Protein AF-A0A842GCP0-F1 (afdb_monomer)

Mean predicted aligned error: 13.72 Å

Sequence (141 aa):
IKTQTGVMFQDISLKSDTTYNYLVYAVDTSGNRSDASNLLAAKTKPAEVIPTGTWSSTRIYVAGDMVTYDNKQYRAKWWTLGNKPSESDAWEQIGGGIADWNSTKAYNGGDKVTYNGKTYQAKWWIRGERPDNSIVWVLVK

Solvent-accessible surface area (backbone atoms only — not comparable to full-atom values): 8777 Å² total; per-residue (Å²): 140,88,87,79,90,72,95,78,84,86,86,85,88,74,62,58,62,34,78,44,80,44,71,53,64,56,65,53,98,86,67,52,68,55,71,72,49,73,82,44,78,50,68,41,62,63,70,82,82,69,58,92,50,50,68,56,61,88,46,78,40,42,57,69,42,64,28,34,54,96,95,33,34,28,27,25,70,36,79,42,62,50,70,50,64,93,80,34,88,51,30,42,77,42,60,75,65,62,43,67,68,53,53,90,47,75,40,47,52,72,41,56,25,24,55,94,94,38,44,26,28,27,71,40,76,45,60,57,75,55,66,92,80,40,91,57,32,40,78,55,130

Foldseek 3Di:
DDDDDDPDDDDDPDDAQDKDKDWDWDADPVGDTDDIDDIDIDHHHHDPPAPQAADDQADWDAAQDWHADPNWIWGQNGIDHRDDQVHDPRIDTDDPDLAADDQADWDAAQRWHDDPNWIWGANGIDHRDDQVPDPRIDTDD

InterPro domains:
  IPR003610 Carbohydrate binding module family 5/12 [PF02839] (54-91)
  IPR003610 Carbohydrate binding module family 5/12 [PF0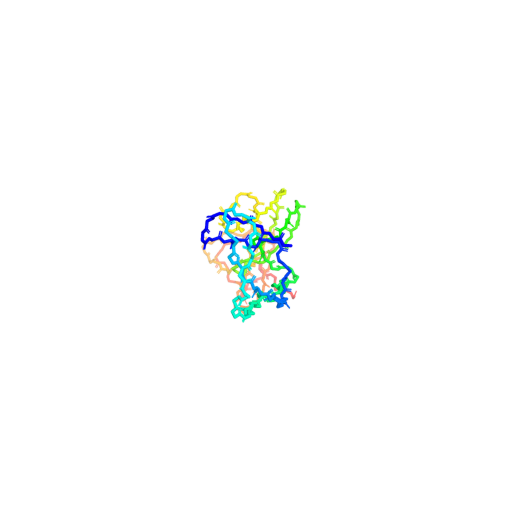2839] (101-135)
  IPR003610 Carbohydrate binding module family 5/12 [SM00495] (52-94)
  IPR003610 Carbohydrate binding module family 5/12 [SM00495] (98-140)
  IPR013783 Immunoglobulin-like fold [G3DSA:2.60.40.10] (1-51)
  IPR036573 Carbohydrate-binding module superfamily 5/12 [SSF51055] (50-95)
  IPR036573 Carbohydrate-binding module superfamily 5/12 [SSF51055] (98-140)

Structure (mmCIF, N/CA/C/O backbone):
data_AF-A0A842GCP0-F1
#
_entry.id   AF-A0A842GCP0-F1
#
loop_
_atom_site.group_PDB
_atom_site.id
_atom_site.type_symbol
_atom_site.label_atom_id
_atom_site.label_alt_id
_atom_site.label_comp_id
_atom_site.label_asym_id
_atom_site.label_entity_id
_atom_site.label_seq_id
_atom_site.pdbx_PDB_ins_code
_atom_site.Cartn_x
_atom_site.Cartn_y
_atom_site.Cartn_z
_atom_site.occupancy
_atom_site.B_iso_or_equiv
_atom_site.auth_seq_id
_atom_site.auth_comp_id
_atom_site.auth_asym_id
_atom_site.auth_atom_id
_atom_site.pdbx_PDB_model_num
ATOM 1 N N . ILE A 1 1 ? 17.361 -9.744 -32.152 1.00 72.69 1 ILE A N 1
ATOM 2 C CA . ILE A 1 1 ? 17.973 -8.450 -32.544 1.00 72.69 1 ILE A CA 1
ATOM 3 C C . ILE A 1 1 ? 16.831 -7.465 -32.746 1.00 72.69 1 ILE A C 1
ATOM 5 O O . ILE A 1 1 ? 15.873 -7.820 -33.424 1.00 72.69 1 ILE A O 1
ATOM 9 N N . LYS A 1 2 ? 16.870 -6.306 -32.086 1.00 82.75 2 LYS A N 1
ATOM 10 C CA . LYS A 1 2 ? 15.908 -5.213 -32.288 1.00 82.75 2 LYS A CA 1
ATOM 11 C C . LYS A 1 2 ? 16.631 -4.104 -33.052 1.00 82.75 2 LYS A C 1
ATOM 13 O O . LYS A 1 2 ? 17.775 -3.808 -32.724 1.00 82.75 2 LYS A O 1
ATOM 18 N N . THR A 1 3 ? 15.975 -3.526 -34.052 1.00 84.81 3 THR A N 1
ATOM 19 C CA . THR A 1 3 ? 16.526 -2.446 -34.883 1.00 84.81 3 THR A CA 1
ATOM 20 C C . THR A 1 3 ? 15.720 -1.181 -34.631 1.00 84.81 3 THR A C 1
ATOM 22 O O . THR A 1 3 ? 14.494 -1.241 -34.559 1.00 84.81 3 THR A O 1
ATOM 25 N N . GLN A 1 4 ? 16.397 -0.046 -34.482 1.00 85.94 4 GLN A N 1
ATOM 26 C CA . GLN A 1 4 ? 15.769 1.267 -34.337 1.00 85.94 4 GLN A CA 1
ATOM 27 C C . GLN A 1 4 ? 16.608 2.324 -35.058 1.00 85.94 4 GLN A C 1
ATOM 29 O O . GLN A 1 4 ? 17.799 2.106 -35.281 1.00 85.94 4 GLN A O 1
ATOM 34 N N . THR A 1 5 ? 15.994 3.452 -35.411 1.00 85.69 5 THR A N 1
ATOM 35 C CA . THR A 1 5 ? 16.636 4.573 -36.121 1.00 85.69 5 THR A CA 1
ATOM 36 C C . THR A 1 5 ? 17.019 5.744 -35.209 1.00 85.69 5 THR A C 1
ATOM 38 O O . THR A 1 5 ? 17.686 6.667 -35.662 1.00 85.69 5 THR A O 1
ATOM 41 N N . GLY A 1 6 ? 16.603 5.729 -33.937 1.00 84.00 6 GLY A N 1
ATOM 42 C CA . GLY A 1 6 ? 16.948 6.747 -32.941 1.00 84.00 6 GLY A CA 1
ATOM 43 C C . GLY A 1 6 ? 18.312 6.517 -32.279 1.00 84.00 6 GLY A C 1
ATOM 44 O O . GLY A 1 6 ? 19.163 5.797 -32.786 1.00 84.00 6 GLY A O 1
ATOM 45 N N . VAL A 1 7 ? 18.527 7.111 -31.109 1.00 86.88 7 VAL A N 1
ATOM 46 C CA . VAL A 1 7 ? 19.703 6.834 -30.254 1.00 86.88 7 VAL A CA 1
ATOM 47 C C . VAL A 1 7 ? 19.295 6.273 -28.889 1.00 86.88 7 VAL A C 1
ATOM 49 O O . VAL A 1 7 ? 20.089 6.244 -27.955 1.00 86.88 7 VAL A O 1
ATOM 52 N N . MET A 1 8 ? 18.037 5.841 -28.758 1.00 86.00 8 MET A N 1
ATOM 53 C CA . MET A 1 8 ? 17.462 5.355 -27.508 1.00 86.00 8 MET A CA 1
ATOM 54 C C . MET A 1 8 ? 16.656 4.085 -27.756 1.00 86.00 8 MET A C 1
ATOM 56 O O . MET A 1 8 ? 15.774 4.045 -28.610 1.00 86.00 8 MET A O 1
ATOM 60 N N . PHE A 1 9 ? 16.921 3.061 -26.952 1.00 88.12 9 PHE A N 1
ATOM 61 C CA . PHE A 1 9 ? 16.153 1.824 -26.924 1.00 88.12 9 PHE A CA 1
ATOM 62 C C . PHE A 1 9 ? 15.708 1.547 -25.489 1.00 88.12 9 PHE A C 1
ATOM 64 O O . PHE A 1 9 ? 16.513 1.638 -24.564 1.00 88.12 9 PHE A O 1
ATOM 71 N N . GLN A 1 10 ? 14.430 1.217 -25.309 1.00 90.19 10 GLN A N 1
ATOM 72 C CA . GLN A 1 10 ? 13.889 0.787 -24.023 1.00 90.19 10 GLN A CA 1
ATOM 73 C C . GLN A 1 10 ? 13.599 -0.711 -24.070 1.00 90.19 10 GLN A C 1
ATOM 75 O O . GLN A 1 10 ? 12.835 -1.171 -24.920 1.00 90.19 10 GLN A O 1
ATOM 80 N N . ASP A 1 11 ? 14.181 -1.453 -23.132 1.00 91.31 11 ASP A N 1
ATOM 81 C CA . ASP A 1 11 ? 13.839 -2.850 -22.883 1.00 91.31 11 ASP A CA 1
ATOM 82 C C . ASP A 1 11 ? 12.961 -2.937 -21.627 1.00 91.31 11 ASP A C 1
ATOM 84 O O . ASP A 1 11 ? 13.403 -2.610 -20.526 1.00 91.31 11 ASP A O 1
ATOM 88 N N . ILE A 1 12 ? 11.689 -3.297 -21.808 1.00 85.19 12 ILE A N 1
ATOM 89 C CA . ILE A 1 12 ? 10.632 -3.126 -20.793 1.00 85.19 12 ILE A CA 1
ATOM 90 C C . ILE A 1 12 ? 10.043 -4.445 -20.277 1.00 85.19 12 ILE A C 1
ATOM 92 O O . ILE A 1 12 ? 9.203 -4.430 -19.382 1.00 85.19 12 ILE A O 1
ATOM 96 N N . SER A 1 13 ? 10.455 -5.595 -20.815 1.00 86.12 13 SER A N 1
ATOM 97 C CA . SER A 1 13 ? 9.905 -6.916 -20.450 1.00 86.12 13 SER A CA 1
ATOM 98 C C . SER A 1 13 ? 10.952 -7.803 -19.772 1.00 86.12 13 SER A C 1
ATOM 100 O O . SER A 1 13 ? 11.078 -8.993 -20.063 1.00 86.12 13 SER A O 1
ATOM 102 N N . LEU A 1 14 ? 11.726 -7.197 -18.872 1.00 91.81 14 LEU A N 1
ATOM 103 C CA . LEU A 1 14 ? 12.827 -7.838 -18.163 1.00 91.81 14 LEU A CA 1
ATOM 104 C C . LEU A 1 14 ? 12.332 -8.580 -16.914 1.00 91.81 14 LEU A C 1
ATOM 106 O O . LEU A 1 14 ? 11.428 -8.130 -16.211 1.00 91.81 14 LEU A O 1
ATOM 110 N N . LYS A 1 15 ? 12.961 -9.714 -16.610 1.00 91.25 15 LYS A N 1
ATOM 111 C CA . LYS A 1 15 ? 12.773 -10.453 -15.359 1.00 91.25 15 LYS A CA 1
ATOM 112 C C . LYS A 1 15 ? 13.589 -9.793 -14.254 1.00 91.25 15 LYS A C 1
ATOM 114 O O . LYS A 1 15 ? 14.652 -9.228 -14.514 1.00 91.25 15 LYS A O 1
ATOM 119 N N . SER A 1 16 ? 13.098 -9.868 -13.023 1.00 89.88 16 SER A N 1
ATOM 120 C CA . SER A 1 16 ? 13.827 -9.420 -11.838 1.00 89.88 16 SER A CA 1
ATOM 121 C C . SER A 1 16 ? 15.034 -10.316 -11.540 1.00 89.88 16 SER A C 1
ATOM 123 O O . SER A 1 16 ? 15.137 -11.434 -12.046 1.00 89.88 16 SER A O 1
ATOM 125 N N . ASP A 1 17 ? 15.971 -9.791 -10.754 1.00 91.81 17 ASP A N 1
ATOM 126 C CA . ASP A 1 17 ? 17.247 -10.422 -10.378 1.00 91.81 17 ASP A CA 1
ATOM 127 C C . ASP A 1 17 ? 18.047 -11.034 -11.544 1.00 91.81 17 ASP A C 1
ATOM 129 O O . ASP A 1 17 ? 18.797 -11.996 -11.381 1.00 91.81 17 ASP A O 1
ATOM 133 N N . THR A 1 18 ? 17.886 -10.494 -12.750 1.00 95.25 18 THR A N 1
ATOM 134 C CA . THR A 1 18 ? 18.446 -11.071 -13.973 1.00 95.25 18 THR A CA 1
ATOM 135 C C . THR A 1 18 ? 19.437 -10.094 -14.593 1.00 95.25 18 THR A C 1
ATOM 137 O O . THR A 1 18 ? 19.148 -8.908 -14.765 1.00 95.25 18 THR A O 1
ATOM 140 N N . THR A 1 19 ? 20.627 -10.592 -14.929 1.00 96.75 19 THR A N 1
ATOM 141 C CA . THR A 1 19 ? 21.636 -9.825 -15.666 1.00 96.75 19 THR A CA 1
ATOM 142 C C . THR A 1 19 ? 21.363 -9.920 -17.161 1.00 96.75 19 THR A C 1
ATOM 144 O O . THR A 1 19 ? 21.293 -11.015 -17.717 1.00 96.75 19 THR A O 1
ATOM 147 N N . TYR A 1 20 ? 21.253 -8.766 -17.809 1.00 96.19 20 TYR A N 1
ATOM 148 C CA . TYR A 1 20 ? 21.106 -8.628 -19.249 1.00 96.19 20 TYR A CA 1
ATOM 149 C C . TYR A 1 20 ? 22.369 -8.022 -19.846 1.00 96.19 20 TYR A C 1
ATOM 151 O O . TYR A 1 20 ? 22.925 -7.064 -19.309 1.00 96.19 20 TYR A O 1
ATOM 159 N N . ASN A 1 21 ? 22.793 -8.587 -20.973 1.00 95.12 21 ASN A N 1
ATOM 160 C CA . ASN A 1 21 ? 23.982 -8.174 -21.700 1.00 95.12 21 ASN A CA 1
ATOM 161 C C . ASN A 1 21 ? 23.573 -7.518 -23.018 1.00 95.12 21 ASN A C 1
ATOM 163 O O . ASN A 1 21 ? 22.861 -8.129 -23.818 1.00 95.12 21 ASN A O 1
ATOM 167 N N . TYR A 1 22 ? 24.053 -6.302 -23.254 1.00 94.50 22 TYR A N 1
ATOM 168 C CA . TYR A 1 22 ? 23.725 -5.504 -24.428 1.00 94.50 22 TYR A CA 1
ATOM 169 C C . TYR A 1 22 ? 24.977 -5.206 -25.256 1.00 94.50 22 TYR A C 1
ATOM 171 O O . TYR A 1 22 ? 26.034 -4.871 -24.719 1.00 94.50 22 TYR A O 1
ATOM 179 N N . LEU A 1 23 ? 24.823 -5.317 -26.576 1.00 94.75 23 LEU A N 1
ATOM 180 C CA . LEU A 1 23 ? 25.784 -4.900 -27.596 1.00 94.75 23 LEU A CA 1
ATOM 181 C C . LEU A 1 23 ? 25.026 -4.122 -28.670 1.00 94.75 23 LEU A C 1
ATOM 183 O O . LEU A 1 23 ? 23.929 -4.524 -29.070 1.00 94.75 23 LEU A O 1
ATOM 187 N N . VAL A 1 24 ? 25.626 -3.044 -29.159 1.00 94.25 24 VAL A N 1
ATOM 188 C CA . VAL A 1 24 ? 25.066 -2.192 -30.211 1.00 94.25 24 VAL A CA 1
ATOM 189 C C . VAL A 1 24 ? 25.929 -2.294 -31.461 1.00 94.25 24 VAL A C 1
ATOM 191 O O . VAL A 1 24 ? 27.141 -2.473 -31.381 1.00 94.25 24 VAL A O 1
ATOM 194 N N . TYR A 1 25 ? 25.280 -2.201 -32.618 1.00 93.75 25 TYR A N 1
ATOM 195 C CA . TYR A 1 25 ? 25.912 -2.208 -33.929 1.00 93.75 25 TYR A CA 1
ATOM 196 C C . TYR A 1 25 ? 25.287 -1.085 -34.750 1.00 93.75 25 TYR A C 1
ATOM 198 O O . TYR A 1 25 ? 24.062 -0.931 -34.730 1.00 93.75 25 TYR A O 1
ATOM 206 N N . ALA A 1 26 ? 26.105 -0.327 -35.470 1.00 93.38 26 ALA A N 1
ATOM 207 C CA . ALA A 1 26 ? 25.618 0.602 -36.476 1.00 93.38 26 ALA A CA 1
ATOM 208 C C . ALA A 1 26 ? 25.327 -0.163 -37.771 1.00 93.38 26 ALA A C 1
ATOM 210 O O . ALA A 1 26 ? 26.018 -1.131 -38.095 1.00 93.38 26 ALA A O 1
ATOM 211 N N . VAL A 1 27 ? 24.294 0.262 -38.495 1.00 91.50 27 VAL A N 1
ATOM 212 C CA . VAL A 1 27 ? 23.957 -0.262 -39.820 1.00 91.50 27 VAL A CA 1
ATOM 213 C C . VAL A 1 27 ? 23.823 0.921 -40.772 1.00 91.50 27 VAL A C 1
ATOM 215 O O . VAL A 1 27 ? 23.124 1.880 -40.443 1.00 91.50 27 VAL A O 1
ATOM 218 N N . ASP A 1 28 ? 24.518 0.883 -41.907 1.00 91.12 28 ASP A N 1
ATOM 219 C CA . ASP A 1 28 ? 24.430 1.933 -42.928 1.00 91.12 28 ASP A CA 1
ATOM 220 C C . ASP A 1 28 ? 23.171 1.791 -43.809 1.00 91.12 28 ASP A C 1
ATOM 222 O O . ASP A 1 28 ? 22.377 0.858 -43.669 1.00 91.12 28 ASP A O 1
ATOM 226 N N . THR A 1 29 ? 22.970 2.720 -44.746 1.00 90.88 29 THR A N 1
ATOM 227 C CA . THR A 1 29 ? 21.818 2.707 -45.669 1.00 90.88 29 THR A CA 1
ATOM 228 C C . THR A 1 29 ? 21.823 1.535 -46.653 1.00 90.88 29 THR A C 1
ATOM 230 O O . THR A 1 29 ? 20.793 1.257 -47.263 1.00 90.88 29 THR A O 1
ATOM 233 N N . SER A 1 30 ? 22.954 0.843 -46.800 1.00 94.12 30 SER A N 1
ATOM 234 C CA . SER A 1 30 ? 23.114 -0.345 -47.645 1.00 94.12 30 SER A CA 1
ATOM 235 C C . SER A 1 30 ? 22.953 -1.650 -46.855 1.00 94.12 30 SER A C 1
ATOM 237 O O . SER A 1 30 ? 22.997 -2.730 -47.441 1.00 94.12 30 SER A O 1
ATOM 239 N N . GLY A 1 31 ? 22.742 -1.571 -45.537 1.00 89.44 31 GLY A N 1
ATOM 240 C CA . GLY A 1 31 ? 22.583 -2.725 -44.657 1.00 89.44 31 GLY A CA 1
ATOM 241 C C . GLY A 1 31 ? 23.895 -3.294 -44.105 1.00 89.44 31 GLY A C 1
ATOM 242 O O . GLY A 1 31 ? 23.857 -4.330 -43.436 1.00 89.44 31 GLY A O 1
ATOM 243 N N . ASN A 1 32 ? 25.041 -2.644 -44.333 1.00 93.31 32 ASN A N 1
ATOM 244 C CA . ASN A 1 32 ? 26.317 -3.102 -43.781 1.00 93.31 32 ASN A CA 1
ATOM 245 C C . ASN A 1 32 ? 26.378 -2.812 -42.284 1.00 93.31 32 ASN A C 1
ATOM 247 O O . ASN A 1 32 ? 26.029 -1.719 -41.842 1.00 93.31 32 ASN A O 1
ATOM 251 N N . ARG A 1 33 ? 26.852 -3.787 -41.507 1.00 94.31 33 ARG A N 1
ATOM 252 C CA . ARG A 1 33 ? 26.924 -3.722 -40.044 1.00 94.31 33 ARG A CA 1
ATOM 253 C C . ARG A 1 33 ? 28.347 -3.406 -39.584 1.00 94.31 33 ARG A C 1
ATOM 255 O O . ARG A 1 33 ? 29.291 -4.003 -40.091 1.00 94.31 33 ARG A O 1
ATOM 262 N N . SER A 1 34 ? 28.491 -2.515 -38.608 1.00 95.88 34 SER A N 1
ATOM 263 C CA . SER A 1 34 ? 29.772 -2.235 -37.945 1.00 95.88 34 SER A CA 1
ATOM 264 C C . SER A 1 34 ? 30.239 -3.395 -37.058 1.00 95.88 34 SER A C 1
ATOM 266 O O . SER A 1 34 ? 29.485 -4.335 -36.793 1.00 95.88 34 SER A O 1
ATOM 268 N N . ASP A 1 35 ? 31.436 -3.259 -36.486 1.00 97.00 35 ASP A N 1
ATOM 269 C CA . ASP A 1 35 ? 31.827 -4.024 -35.301 1.00 97.00 35 ASP A CA 1
ATOM 270 C C . ASP A 1 35 ? 30.890 -3.743 -34.113 1.00 97.00 35 ASP A C 1
ATOM 272 O O . ASP A 1 35 ? 30.161 -2.742 -34.081 1.00 97.00 35 ASP A O 1
ATOM 276 N N . ALA A 1 36 ? 30.892 -4.655 -33.139 1.00 95.69 36 ALA A N 1
ATOM 277 C CA . ALA A 1 36 ? 30.102 -4.519 -31.922 1.00 95.69 36 ALA A CA 1
ATOM 278 C C . ALA A 1 36 ? 30.665 -3.419 -31.006 1.00 95.69 36 ALA A C 1
ATOM 280 O O . ALA A 1 36 ? 31.878 -3.236 -30.906 1.00 95.69 36 ALA A O 1
ATOM 281 N N . SER A 1 37 ? 29.785 -2.746 -30.264 1.00 95.69 37 SER A N 1
ATOM 282 C CA . SER A 1 37 ? 30.181 -1.920 -29.119 1.00 95.69 37 SER A CA 1
ATOM 283 C C . SER A 1 37 ? 30.876 -2.746 -28.026 1.00 95.69 37 SER A C 1
ATOM 285 O O . SER A 1 37 ? 30.921 -3.976 -28.068 1.00 95.69 37 SER A O 1
ATOM 287 N N . ASN A 1 38 ? 31.341 -2.080 -26.967 1.00 96.25 38 ASN A N 1
ATOM 288 C CA . ASN A 1 38 ? 31.658 -2.771 -25.720 1.00 96.25 38 ASN A CA 1
ATOM 289 C C . ASN A 1 38 ? 30.409 -3.459 -25.134 1.00 96.25 38 ASN A C 1
ATOM 291 O O . ASN A 1 38 ? 29.277 -3.007 -25.335 1.00 96.25 38 ASN A O 1
ATOM 295 N N . LEU A 1 39 ? 30.627 -4.552 -24.396 1.00 95.69 39 LEU A N 1
ATOM 296 C CA . LEU A 1 39 ? 29.569 -5.276 -23.695 1.00 95.69 39 LEU A CA 1
ATOM 297 C C . LEU A 1 39 ? 29.102 -4.469 -22.481 1.00 95.69 39 LEU A C 1
ATOM 299 O O . LEU A 1 39 ? 29.893 -4.200 -21.576 1.00 95.69 39 LEU A O 1
ATOM 303 N N . LEU A 1 40 ? 27.816 -4.129 -22.440 1.00 96.00 40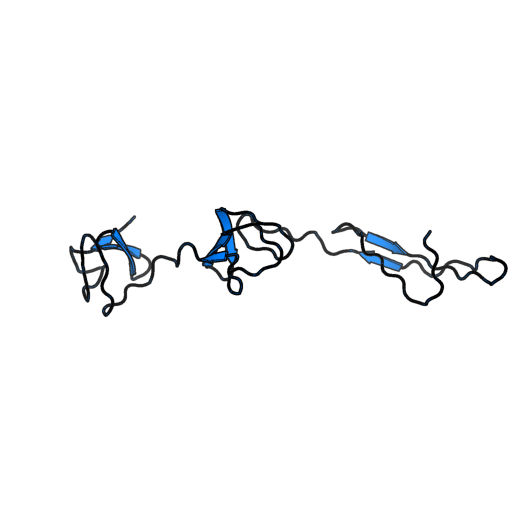 LEU A N 1
ATOM 304 C CA . LEU A 1 40 ? 27.191 -3.509 -21.276 1.00 96.00 40 LEU A CA 1
ATOM 305 C C . LEU A 1 40 ? 26.350 -4.544 -20.531 1.00 96.00 40 LEU A C 1
ATOM 307 O O . LEU A 1 40 ? 25.384 -5.072 -21.081 1.00 96.00 40 LEU A O 1
ATOM 311 N N . ALA A 1 41 ? 26.693 -4.802 -19.272 1.00 96.75 41 ALA A N 1
ATOM 312 C CA . ALA A 1 41 ? 25.900 -5.640 -18.382 1.00 96.75 41 ALA A CA 1
ATOM 313 C C . ALA A 1 41 ? 25.044 -4.764 -17.460 1.00 96.75 41 ALA A C 1
ATOM 315 O O . ALA A 1 41 ? 25.564 -3.899 -16.755 1.00 96.75 41 ALA A O 1
ATOM 316 N N . ALA A 1 42 ? 23.737 -5.011 -17.436 1.00 95.12 42 ALA A N 1
ATOM 317 C CA . ALA A 1 42 ? 22.805 -4.379 -16.510 1.00 95.12 42 ALA A CA 1
ATOM 318 C C . ALA A 1 42 ? 22.047 -5.458 -15.736 1.00 95.12 42 ALA A C 1
ATOM 320 O O . ALA A 1 42 ? 21.454 -6.358 -16.333 1.00 95.12 42 ALA A O 1
ATOM 321 N N . LYS A 1 43 ? 22.055 -5.372 -14.404 1.00 95.19 43 LYS A N 1
ATOM 322 C CA . LYS A 1 43 ? 21.313 -6.294 -13.542 1.00 95.19 43 LYS A CA 1
ATOM 323 C C . LYS A 1 43 ? 20.032 -5.633 -13.051 1.00 95.19 43 LYS A C 1
ATOM 325 O O . LYS A 1 43 ? 20.073 -4.545 -12.476 1.00 95.19 43 LYS A O 1
ATOM 330 N N . THR A 1 44 ? 18.897 -6.284 -13.280 1.00 91.75 44 THR A N 1
ATOM 331 C CA . THR A 1 44 ? 17.621 -5.835 -12.720 1.00 91.75 44 THR A CA 1
ATOM 332 C C . THR A 1 44 ? 17.599 -6.049 -11.211 1.00 91.75 44 THR A C 1
ATOM 334 O O . THR A 1 44 ? 18.263 -6.935 -10.669 1.00 91.75 44 THR A O 1
ATOM 337 N N . LYS A 1 45 ? 16.827 -5.217 -10.507 1.00 88.44 45 LYS A N 1
ATOM 338 C CA . LYS A 1 45 ? 16.633 -5.379 -9.064 1.00 88.44 45 LYS A CA 1
ATOM 339 C C . LYS A 1 45 ? 16.006 -6.749 -8.769 1.00 88.44 45 LYS A C 1
ATOM 341 O O . LYS A 1 45 ? 15.231 -7.241 -9.600 1.00 88.44 45 LYS A O 1
ATOM 346 N N . PRO A 1 46 ? 16.300 -7.356 -7.606 1.00 84.19 46 PRO A N 1
ATOM 347 C CA . PRO A 1 46 ? 15.564 -8.520 -7.144 1.00 84.19 46 PRO A CA 1
ATOM 348 C C . PRO A 1 46 ? 14.059 -8.265 -7.121 1.00 84.19 46 PRO A C 1
ATOM 350 O O . PRO A 1 46 ? 13.620 -7.118 -7.008 1.00 84.19 46 PRO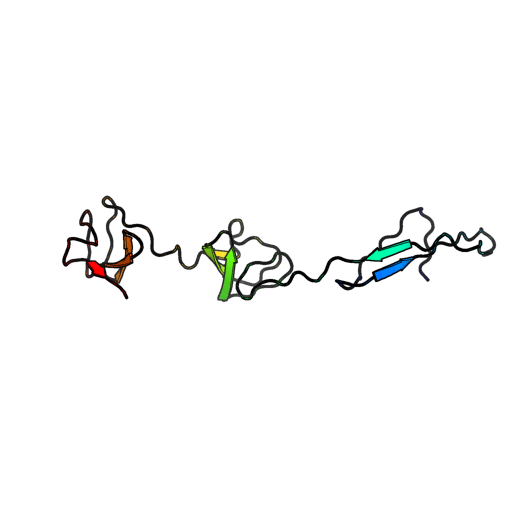 A O 1
ATOM 353 N N . ALA A 1 47 ? 13.269 -9.334 -7.231 1.00 75.69 47 ALA A N 1
ATOM 354 C CA . ALA A 1 47 ? 11.842 -9.220 -6.968 1.00 75.69 47 ALA A CA 1
ATOM 355 C C . ALA A 1 47 ? 11.663 -8.699 -5.538 1.00 75.69 47 ALA A C 1
ATOM 357 O O . ALA A 1 47 ? 12.321 -9.196 -4.620 1.00 75.69 47 ALA A O 1
ATOM 358 N N . GLU A 1 48 ? 10.789 -7.714 -5.340 1.00 69.25 48 GLU A N 1
ATOM 359 C CA . GLU A 1 48 ? 10.425 -7.319 -3.984 1.00 69.25 48 GLU A CA 1
ATOM 360 C C . GLU A 1 48 ? 9.761 -8.510 -3.291 1.00 69.25 48 GLU A C 1
ATOM 362 O O . GLU A 1 48 ? 8.720 -9.011 -3.721 1.00 69.25 48 GLU A O 1
ATOM 367 N N . VAL A 1 49 ? 10.397 -8.989 -2.221 1.00 60.81 49 VAL A N 1
ATOM 368 C CA . VAL A 1 49 ? 9.835 -10.025 -1.360 1.00 60.81 49 VAL A CA 1
ATOM 369 C C . VAL A 1 49 ? 8.863 -9.322 -0.429 1.00 60.81 49 VAL A C 1
ATOM 371 O O . VAL A 1 49 ? 9.262 -8.730 0.570 1.00 60.81 49 VAL A O 1
ATOM 374 N N . ILE A 1 50 ? 7.588 -9.307 -0.800 1.00 59.50 50 ILE A N 1
ATOM 375 C CA . ILE A 1 50 ? 6.574 -8.599 -0.021 1.00 59.50 50 ILE A CA 1
ATOM 376 C C . ILE A 1 50 ? 6.101 -9.530 1.088 1.00 59.50 50 ILE A C 1
ATOM 378 O O . ILE A 1 50 ? 5.574 -10.604 0.776 1.00 59.50 50 ILE A O 1
ATOM 382 N N . PRO A 1 51 ? 6.289 -9.157 2.369 1.00 61.62 51 PRO A N 1
ATOM 383 C CA . PRO A 1 51 ? 5.796 -9.958 3.472 1.00 61.62 51 PRO A CA 1
ATOM 384 C C . PRO A 1 51 ? 4.308 -10.233 3.278 1.00 61.62 51 PRO A C 1
ATOM 386 O O . PRO A 1 51 ? 3.530 -9.346 2.909 1.00 61.62 51 PRO A O 1
ATOM 389 N N . THR A 1 52 ? 3.903 -11.479 3.500 1.00 59.91 52 THR A N 1
ATOM 390 C CA . THR A 1 52 ? 2.496 -11.865 3.447 1.00 59.91 52 THR A CA 1
ATOM 391 C C . THR A 1 52 ? 1.706 -10.980 4.407 1.00 59.91 52 THR A C 1
ATOM 393 O O . THR A 1 52 ? 1.928 -11.030 5.613 1.00 59.91 52 THR A O 1
ATOM 396 N N . GLY A 1 53 ? 0.810 -10.156 3.862 1.00 75.38 53 GLY A N 1
ATOM 397 C CA . GLY A 1 53 ? 0.003 -9.216 4.638 1.00 75.38 53 GLY A CA 1
ATOM 398 C C . GLY A 1 53 ? 0.495 -7.766 4.651 1.00 75.38 53 GLY A C 1
ATOM 399 O O . GLY A 1 53 ? -0.125 -6.969 5.342 1.00 75.38 53 GLY A O 1
ATOM 400 N N . THR A 1 54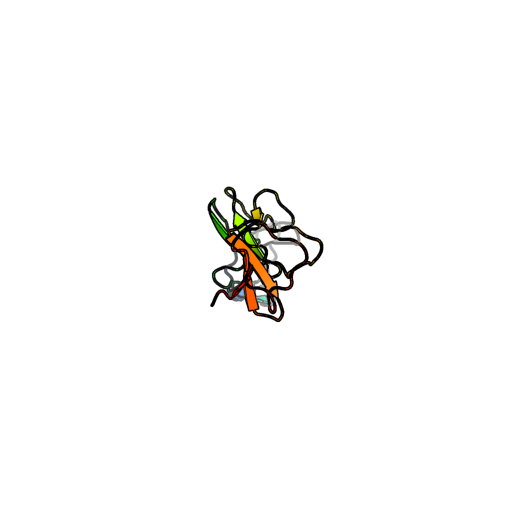 ? 1.533 -7.375 3.902 1.00 86.81 54 THR A N 1
ATOM 401 C CA . THR A 1 54 ? 1.895 -5.957 3.667 1.00 86.81 54 THR A CA 1
ATOM 402 C C . THR A 1 54 ? 1.376 -5.471 2.306 1.00 86.81 54 THR A C 1
ATOM 404 O O . THR A 1 54 ? 1.271 -6.249 1.353 1.00 86.81 54 THR A O 1
ATOM 407 N N . TRP A 1 55 ? 1.007 -4.189 2.209 1.00 91.12 55 TRP A N 1
ATOM 408 C CA . TRP A 1 55 ? 0.552 -3.596 0.947 1.00 91.12 55 TRP A CA 1
ATOM 409 C C . TRP A 1 55 ? 1.688 -3.445 -0.077 1.00 91.12 55 TRP A C 1
ATOM 411 O O . TRP A 1 55 ? 2.835 -3.187 0.279 1.00 91.12 55 TRP A O 1
ATOM 421 N N . SER A 1 56 ? 1.339 -3.562 -1.358 1.00 89.81 56 SER A N 1
ATOM 422 C CA . SER A 1 56 ? 2.211 -3.416 -2.518 1.00 89.81 56 SER A CA 1
ATOM 423 C C . SER A 1 56 ? 1.517 -2.627 -3.620 1.00 89.81 56 SER A C 1
ATOM 425 O O . SER A 1 56 ? 0.367 -2.909 -3.953 1.00 89.81 56 SER A O 1
ATOM 427 N N . SER A 1 57 ? 2.234 -1.711 -4.267 1.00 91.00 57 SER A N 1
ATOM 428 C CA . SER A 1 57 ? 1.717 -0.986 -5.432 1.00 91.00 57 SER A CA 1
ATOM 429 C C . SER A 1 57 ? 1.596 -1.851 -6.693 1.00 91.00 57 SER A C 1
ATOM 431 O O . SER A 1 57 ? 0.865 -1.489 -7.611 1.00 91.00 57 SER A O 1
ATOM 433 N N . THR A 1 58 ? 2.287 -2.990 -6.762 1.00 87.81 58 THR A N 1
ATOM 434 C CA . THR A 1 58 ? 2.343 -3.846 -7.962 1.00 87.81 58 THR A CA 1
ATOM 435 C C . THR A 1 58 ? 1.468 -5.092 -7.861 1.00 87.81 58 THR A C 1
ATOM 437 O O . THR A 1 58 ? 1.318 -5.824 -8.840 1.00 87.81 58 THR A O 1
ATOM 440 N N . ARG A 1 59 ? 0.859 -5.337 -6.697 1.00 86.50 59 ARG A N 1
ATOM 441 C CA . ARG A 1 59 ? -0.045 -6.464 -6.471 1.00 86.50 59 ARG A CA 1
ATOM 442 C C . ARG A 1 59 ? -1.498 -6.065 -6.731 1.00 86.50 59 ARG A C 1
ATOM 444 O O . ARG A 1 59 ? -1.934 -4.978 -6.361 1.00 86.50 59 ARG A O 1
ATOM 451 N N . ILE A 1 60 ? -2.247 -6.983 -7.338 1.00 89.94 60 ILE A N 1
ATOM 452 C CA . ILE A 1 60 ? -3.708 -6.907 -7.430 1.00 89.94 60 ILE A CA 1
ATOM 453 C C . ILE A 1 60 ? -4.308 -7.427 -6.123 1.00 89.94 60 ILE A C 1
ATOM 455 O O . ILE A 1 60 ? -3.914 -8.495 -5.645 1.00 89.94 60 ILE A O 1
ATOM 459 N N . TYR A 1 61 ? -5.285 -6.697 -5.597 1.00 89.25 61 TYR A N 1
ATOM 460 C CA . TYR A 1 61 ? -6.090 -7.087 -4.445 1.00 89.25 61 TYR A CA 1
ATOM 461 C C . TYR A 1 61 ? -7.566 -7.118 -4.822 1.00 89.25 61 TYR A C 1
ATOM 463 O O . TYR A 1 61 ? -8.024 -6.296 -5.617 1.00 89.25 61 TYR A O 1
ATOM 471 N N . VAL A 1 62 ? -8.312 -8.063 -4.266 1.00 91.50 62 VAL A N 1
ATOM 472 C CA . VAL A 1 62 ? -9.758 -8.217 -4.477 1.00 91.50 62 VAL A CA 1
ATOM 473 C C . VAL A 1 62 ? -10.526 -7.978 -3.180 1.00 91.50 62 VAL A C 1
ATOM 475 O O . VAL A 1 62 ? -9.940 -7.920 -2.104 1.00 91.50 62 VAL A O 1
ATOM 478 N N . ALA A 1 63 ? -11.849 -7.814 -3.276 1.00 87.69 63 ALA A N 1
ATOM 479 C CA . ALA A 1 63 ? -12.695 -7.548 -2.115 1.00 87.69 63 ALA A CA 1
ATOM 480 C C . ALA A 1 63 ? -12.439 -8.557 -0.979 1.00 87.69 63 ALA A C 1
ATOM 482 O O . ALA A 1 63 ? -12.484 -9.766 -1.193 1.00 87.69 63 ALA A O 1
ATOM 483 N N . GLY A 1 64 ? -12.197 -8.049 0.229 1.00 78.94 64 GLY A N 1
ATOM 484 C CA . GLY A 1 64 ? -11.898 -8.850 1.415 1.00 78.94 64 GLY A CA 1
ATOM 485 C C . GLY A 1 64 ? -10.409 -9.053 1.700 1.00 78.94 64 GLY A C 1
ATOM 486 O O . GLY A 1 64 ? -10.078 -9.334 2.853 1.00 78.94 64 GLY A O 1
ATOM 487 N N . ASP A 1 65 ? -9.517 -8.855 0.723 1.00 88.44 65 ASP A N 1
ATOM 488 C CA . ASP A 1 65 ? -8.072 -8.973 0.943 1.00 88.44 65 ASP A CA 1
ATOM 489 C C . ASP A 1 65 ? -7.592 -7.984 2.006 1.00 88.44 65 ASP A C 1
ATOM 491 O O . ASP A 1 65 ? -8.000 -6.820 2.019 1.00 88.44 65 ASP A O 1
ATOM 495 N N . MET A 1 66 ? -6.695 -8.444 2.880 1.00 85.44 66 MET A N 1
ATOM 496 C CA . MET A 1 66 ? -6.169 -7.651 3.987 1.00 85.44 66 MET A CA 1
ATOM 497 C C . MET A 1 66 ? -4.691 -7.332 3.804 1.00 85.44 66 MET A C 1
ATOM 499 O O . MET A 1 66 ? -3.886 -8.196 3.444 1.00 85.44 66 MET A O 1
ATOM 503 N N . VAL A 1 67 ? -4.327 -6.090 4.105 1.00 89.38 67 VAL A N 1
ATOM 504 C CA . VAL A 1 67 ? -2.946 -5.609 4.072 1.00 89.38 67 VAL A CA 1
ATOM 505 C C . VAL A 1 67 ? -2.648 -4.714 5.260 1.00 89.38 67 VAL A C 1
ATOM 507 O O . VAL A 1 67 ? -3.532 -4.076 5.820 1.00 89.38 67 VAL A O 1
ATOM 510 N N . THR A 1 68 ? -1.373 -4.626 5.598 1.00 84.88 68 THR A N 1
ATOM 511 C CA . THR A 1 68 ? -0.816 -3.684 6.555 1.00 84.88 68 THR A CA 1
ATOM 512 C C . THR A 1 68 ? -0.099 -2.592 5.780 1.00 84.88 68 THR A C 1
ATOM 514 O O . THR A 1 68 ? 0.719 -2.878 4.900 1.00 84.88 68 THR A O 1
ATOM 517 N N . TYR A 1 69 ? -0.411 -1.345 6.102 1.00 85.81 69 TYR A N 1
ATOM 518 C CA . TYR A 1 69 ? 0.219 -0.151 5.556 1.00 85.81 69 TYR A CA 1
ATOM 519 C C . TYR A 1 69 ? 0.300 0.891 6.671 1.00 85.81 69 TYR A C 1
ATOM 521 O O . TYR A 1 69 ? -0.693 1.114 7.358 1.00 85.81 69 TYR A O 1
ATOM 529 N N . ASP A 1 70 ? 1.474 1.490 6.893 1.00 82.31 70 ASP A N 1
ATOM 530 C CA . ASP A 1 70 ? 1.682 2.465 7.980 1.00 82.31 70 ASP A CA 1
ATOM 531 C C . ASP A 1 70 ? 1.217 1.942 9.363 1.00 82.31 70 ASP A C 1
ATOM 533 O O . ASP A 1 70 ? 0.495 2.605 10.105 1.00 82.31 70 ASP A O 1
ATOM 537 N N . ASN A 1 71 ? 1.562 0.685 9.682 1.00 78.12 71 ASN A N 1
ATOM 538 C CA . ASN A 1 71 ? 1.149 -0.030 10.904 1.00 78.12 71 ASN A CA 1
ATOM 539 C C . ASN A 1 71 ? -0.374 -0.147 11.132 1.00 78.12 71 ASN A C 1
ATOM 541 O O . ASN A 1 71 ? -0.810 -0.524 12.219 1.00 78.12 71 ASN A O 1
ATOM 545 N N . LYS A 1 72 ? -1.194 0.138 10.118 1.00 75.00 72 LYS A N 1
ATOM 546 C CA . LYS A 1 72 ? -2.655 -0.006 10.143 1.00 75.00 72 LYS A CA 1
ATOM 547 C C . LYS A 1 72 ? -3.074 -1.121 9.199 1.00 75.00 72 LYS A C 1
ATOM 549 O O . LYS A 1 72 ? -2.449 -1.327 8.158 1.00 75.00 72 LYS A O 1
ATOM 554 N N . GLN A 1 73 ? -4.141 -1.826 9.553 1.00 83.56 73 GLN A N 1
ATOM 555 C CA . GLN A 1 73 ? -4.724 -2.850 8.696 1.00 83.56 73 GLN A CA 1
ATOM 556 C C . GLN A 1 73 ? -5.812 -2.252 7.800 1.00 83.56 73 GLN A C 1
ATOM 558 O O . GLN A 1 73 ? -6.571 -1.370 8.198 1.00 83.56 73 GLN A O 1
ATOM 563 N N . TYR A 1 74 ? -5.883 -2.737 6.568 1.00 88.62 74 TYR A N 1
ATOM 564 C CA . TYR A 1 74 ? -6.844 -2.305 5.562 1.00 88.62 74 TYR A CA 1
ATOM 565 C C . TYR A 1 74 ? -7.429 -3.508 4.829 1.00 88.62 74 TYR A C 1
ATOM 567 O O . TYR A 1 74 ? -6.718 -4.476 4.567 1.00 88.62 74 TYR A O 1
ATOM 575 N N . ARG A 1 75 ? -8.715 -3.422 4.480 1.00 88.50 75 ARG A N 1
ATOM 576 C CA . ARG A 1 75 ? -9.474 -4.368 3.660 1.00 88.50 75 ARG A CA 1
ATOM 577 C C . ARG A 1 75 ? -9.701 -3.753 2.301 1.00 88.50 75 ARG A C 1
ATOM 579 O O . ARG A 1 75 ? -10.212 -2.637 2.226 1.00 88.50 75 ARG A O 1
ATOM 586 N N . ALA A 1 76 ? -9.416 -4.475 1.235 1.00 94.00 76 ALA A N 1
ATOM 587 C CA . ALA A 1 76 ? -9.889 -4.073 -0.078 1.00 94.00 76 ALA A CA 1
ATOM 588 C C . ALA A 1 76 ? -11.421 -4.203 -0.123 1.00 94.00 76 ALA A C 1
ATOM 590 O O . ALA A 1 76 ? -11.984 -5.235 0.247 1.00 94.00 76 ALA A O 1
ATOM 591 N N . LYS A 1 77 ? -12.113 -3.155 -0.569 1.00 89.44 77 LYS A N 1
ATOM 592 C CA . LYS A 1 77 ? -13.573 -3.155 -0.757 1.00 89.44 77 LYS A CA 1
ATOM 593 C C . LYS A 1 77 ? -13.975 -3.749 -2.108 1.00 89.44 77 LYS A C 1
ATOM 595 O O . LYS A 1 77 ? -15.069 -4.287 -2.243 1.00 89.44 77 LYS A O 1
ATOM 600 N N . TRP A 1 78 ? -13.087 -3.671 -3.097 1.00 93.06 78 TRP A N 1
ATOM 601 C CA . TRP A 1 78 ? -13.249 -4.193 -4.456 1.00 93.06 78 TRP A CA 1
ATOM 602 C C . TRP A 1 78 ? -11.875 -4.411 -5.103 1.00 93.06 78 TRP A C 1
ATOM 604 O O . TRP A 1 78 ? -10.845 -4.212 -4.461 1.00 93.06 78 TRP A O 1
ATOM 614 N N . TRP A 1 79 ? -11.861 -4.841 -6.369 1.00 95.00 79 TRP A N 1
ATOM 615 C CA . TRP A 1 79 ? -10.638 -4.989 -7.161 1.00 95.00 79 TRP A CA 1
ATOM 616 C C . TRP A 1 79 ? -9.798 -3.705 -7.145 1.00 95.00 79 TRP A C 1
ATOM 618 O O . TRP A 1 79 ? -10.311 -2.623 -7.426 1.00 95.00 79 TRP A O 1
ATOM 628 N N . THR A 1 80 ? -8.508 -3.807 -6.840 1.00 94.31 80 THR A N 1
ATOM 629 C CA . THR A 1 80 ? -7.615 -2.650 -6.784 1.00 94.31 80 THR A CA 1
ATOM 630 C C . THR A 1 80 ? -6.170 -3.026 -7.110 1.00 94.31 80 THR A C 1
ATOM 632 O O . THR A 1 80 ? -5.681 -4.082 -6.713 1.00 94.31 80 THR A O 1
ATOM 635 N N . LEU A 1 81 ? -5.484 -2.150 -7.848 1.00 93.75 81 LEU A N 1
ATOM 636 C CA . LEU A 1 81 ? -4.075 -2.257 -8.228 1.00 93.75 81 LEU A CA 1
ATOM 637 C C . LEU A 1 81 ? -3.440 -0.873 -8.083 1.00 93.75 81 LEU A C 1
ATOM 639 O O . LEU A 1 81 ? -3.991 0.109 -8.574 1.00 93.75 81 LEU A O 1
ATOM 643 N N . GLY A 1 82 ? -2.304 -0.778 -7.393 1.00 92.25 82 GLY A N 1
ATOM 644 C CA . GLY A 1 82 ? -1.558 0.478 -7.242 1.00 92.25 82 GLY A CA 1
ATOM 645 C C . GLY A 1 82 ? -2.171 1.527 -6.311 1.00 92.25 82 GLY A C 1
ATOM 646 O O . GLY A 1 82 ? -1.446 2.406 -5.851 1.00 92.25 82 GLY A O 1
ATOM 647 N N . ASN A 1 83 ? -3.458 1.433 -5.963 1.00 92.12 83 ASN A N 1
ATOM 648 C CA . ASN A 1 83 ? -4.087 2.372 -5.035 1.00 92.12 83 ASN A CA 1
ATOM 649 C C . ASN A 1 83 ? -3.583 2.147 -3.607 1.00 92.12 83 ASN A C 1
ATOM 651 O O . ASN A 1 83 ? -3.707 1.040 -3.072 1.00 92.12 83 ASN A O 1
ATOM 655 N N . LYS A 1 84 ? -3.054 3.200 -2.980 1.00 92.38 84 LYS A N 1
ATOM 656 C CA . LYS A 1 84 ? -2.564 3.143 -1.600 1.00 92.38 84 LYS A CA 1
ATOM 657 C C . LYS A 1 84 ? -3.722 3.041 -0.598 1.00 92.38 84 LYS A C 1
ATOM 659 O O . LYS A 1 84 ? -4.722 3.741 -0.776 1.00 92.38 84 LYS A O 1
ATOM 664 N N . PRO A 1 85 ? -3.574 2.274 0.497 1.00 92.25 85 PRO A N 1
ATOM 665 C CA . PRO A 1 85 ? -4.663 2.063 1.446 1.00 92.25 85 PRO A CA 1
ATOM 666 C C . PRO A 1 85 ? -5.142 3.305 2.194 1.00 92.25 85 PRO A C 1
ATOM 668 O O . PRO A 1 85 ? -6.322 3.413 2.502 1.00 92.25 85 PRO A O 1
ATOM 671 N N . SER A 1 86 ? -4.258 4.267 2.455 1.00 87.50 86 SER A N 1
ATOM 672 C CA . SER A 1 86 ? -4.608 5.509 3.156 1.00 87.50 86 SER A CA 1
ATOM 673 C C . SER A 1 86 ? -5.098 6.639 2.244 1.00 87.50 86 SER A C 1
ATOM 675 O O . SER A 1 86 ? -5.468 7.691 2.753 1.00 87.50 86 SER A O 1
ATOM 677 N N . GLU A 1 87 ? -5.042 6.472 0.920 1.00 92.06 87 GLU A N 1
ATOM 678 C CA . GLU A 1 87 ? -5.298 7.550 -0.056 1.00 92.06 87 GLU A CA 1
ATOM 679 C C . GLU A 1 87 ? -6.438 7.205 -1.034 1.00 92.06 87 GLU A C 1
ATOM 681 O O . GLU A 1 87 ? -6.696 7.965 -1.963 1.00 92.06 87 GLU A O 1
ATOM 686 N N . SER A 1 88 ? -7.109 6.059 -0.872 1.00 91.75 88 SER A N 1
ATOM 687 C CA . SER A 1 88 ? -8.107 5.580 -1.833 1.00 91.75 88 SER A CA 1
ATOM 688 C C . SER A 1 88 ? -9.306 4.904 -1.174 1.00 91.75 88 SER A C 1
ATOM 690 O O . SER A 1 88 ? -9.149 4.066 -0.290 1.00 91.75 88 SER A O 1
ATOM 692 N N . ASP A 1 89 ? -10.496 5.167 -1.721 1.00 91.38 89 ASP A N 1
ATOM 693 C CA . ASP A 1 89 ? -11.763 4.536 -1.325 1.00 91.38 89 ASP A CA 1
ATOM 694 C C . ASP A 1 89 ? -11.841 3.036 -1.619 1.00 91.38 89 ASP A C 1
ATOM 696 O O . ASP A 1 89 ? -12.780 2.369 -1.169 1.00 91.38 89 ASP A O 1
ATOM 700 N N . ALA A 1 90 ? -10.879 2.508 -2.384 1.00 92.00 90 ALA A N 1
ATOM 701 C CA . ALA A 1 90 ? -10.736 1.080 -2.631 1.00 92.00 90 ALA A CA 1
ATOM 702 C C . ALA A 1 90 ? -10.401 0.296 -1.356 1.00 92.00 90 ALA A C 1
ATOM 704 O O . ALA 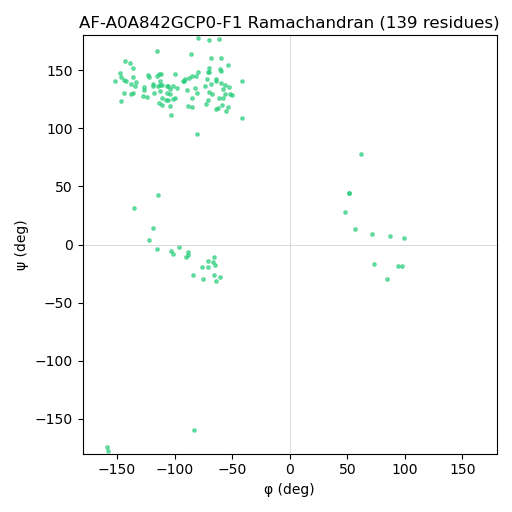A 1 90 ? -10.590 -0.921 -1.327 1.00 92.00 90 ALA A O 1
ATOM 705 N N . TRP A 1 91 ? -9.930 0.980 -0.312 1.00 91.50 91 TRP A N 1
ATOM 706 C CA . TRP A 1 91 ? -9.523 0.382 0.946 1.00 91.50 91 TRP A CA 1
ATOM 707 C C . TRP A 1 91 ? -10.362 0.913 2.104 1.00 91.50 91 TRP A C 1
ATOM 709 O O . TRP A 1 91 ? -10.624 2.104 2.231 1.00 91.50 91 TRP A O 1
ATOM 719 N N . GLU A 1 92 ? -10.780 0.007 2.973 1.00 86.44 92 GLU A N 1
ATOM 720 C CA . GLU A 1 92 ? -11.368 0.315 4.267 1.00 86.44 92 GLU A CA 1
ATOM 721 C C . GLU A 1 92 ? -10.331 0.009 5.334 1.00 86.44 92 GLU A C 1
ATOM 723 O O . GLU A 1 92 ? -9.847 -1.117 5.404 1.00 86.44 92 GLU A O 1
ATOM 728 N N . GLN A 1 93 ? -9.987 0.967 6.187 1.00 83.44 93 GLN A N 1
ATOM 729 C CA . GLN A 1 93 ? -9.168 0.644 7.347 1.00 83.44 93 GLN A CA 1
ATOM 730 C C . GLN A 1 93 ? -9.958 -0.302 8.265 1.00 83.44 93 GLN A C 1
ATOM 732 O O . GLN A 1 93 ? -10.999 0.070 8.804 1.00 83.44 93 GLN A O 1
ATOM 737 N N . ILE A 1 94 ? -9.467 -1.524 8.446 1.00 73.94 94 ILE A N 1
ATOM 738 C CA . ILE A 1 94 ? -10.028 -2.509 9.381 1.00 73.94 94 ILE A CA 1
ATOM 739 C C . ILE A 1 94 ? -9.118 -2.553 10.578 1.00 73.94 94 ILE A C 1
ATOM 741 O O . ILE A 1 94 ? -7.911 -2.646 10.420 1.00 73.94 94 ILE A O 1
ATOM 745 N N . GLY A 1 95 ? -9.688 -2.518 11.776 1.00 59.66 95 GLY A N 1
ATOM 746 C CA . GLY A 1 95 ? -8.858 -2.489 12.968 1.00 59.66 95 GLY A CA 1
ATOM 747 C C . GLY A 1 95 ? -8.001 -1.226 12.972 1.00 59.66 95 GLY A C 1
ATOM 748 O O . GLY A 1 95 ? -6.792 -1.249 12.751 1.00 59.66 95 GLY A O 1
ATOM 749 N N . GLY A 1 96 ? -8.619 -0.098 13.327 1.00 49.38 96 GLY A N 1
ATOM 750 C CA . GLY A 1 96 ? -7.881 0.782 14.221 1.00 49.38 96 GLY A CA 1
ATOM 751 C C . GLY A 1 96 ? -7.481 -0.098 15.399 1.00 49.38 96 GLY A C 1
ATOM 752 O O . GLY A 1 96 ? -8.366 -0.697 16.014 1.00 49.38 96 GLY A O 1
ATOM 753 N N . GLY A 1 97 ? -6.178 -0.276 15.636 1.00 60.19 97 GLY A N 1
ATOM 754 C CA . GLY A 1 97 ? -5.702 -0.949 16.839 1.00 60.19 97 GLY A CA 1
ATOM 755 C C . GLY A 1 97 ? -6.530 -0.468 18.024 1.00 60.19 97 GLY A C 1
ATOM 756 O O . GLY A 1 97 ? -6.955 0.688 18.043 1.00 60.19 97 GLY A O 1
ATOM 757 N N . ILE A 1 98 ? -6.850 -1.387 18.930 1.00 67.62 98 ILE A N 1
ATOM 758 C CA . ILE A 1 98 ? -7.710 -1.140 20.085 1.00 67.62 98 ILE A CA 1
ATOM 759 C C . ILE A 1 98 ? -7.344 0.228 20.672 1.00 67.62 98 ILE A C 1
ATOM 761 O O . ILE A 1 98 ? -6.236 0.406 21.174 1.00 67.62 98 ILE A O 1
ATOM 765 N N . ALA A 1 99 ? -8.237 1.205 20.495 1.00 69.00 99 ALA A N 1
ATOM 766 C CA . ALA A 1 99 ? -7.874 2.606 20.655 1.00 69.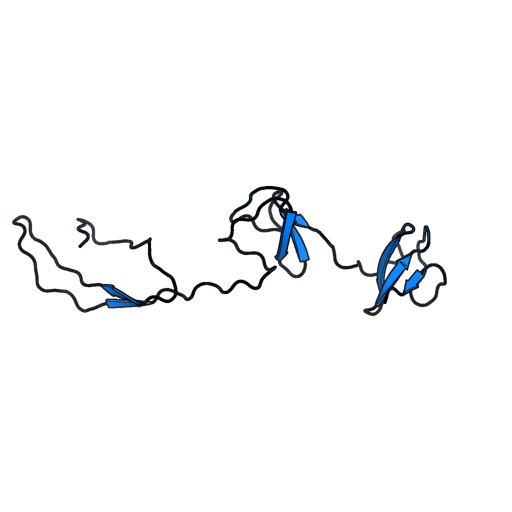00 99 ALA A CA 1
ATOM 767 C C . ALA A 1 99 ? -7.463 2.874 22.100 1.00 69.00 99 ALA A C 1
ATOM 769 O O . ALA A 1 99 ? -8.084 2.332 23.014 1.00 69.00 99 ALA A O 1
ATOM 770 N N . ASP A 1 100 ? -6.454 3.714 22.322 1.00 80.44 100 ASP A N 1
ATOM 771 C CA . ASP A 1 100 ? -6.095 4.088 23.685 1.00 80.44 100 ASP A CA 1
ATOM 772 C C . ASP A 1 100 ? -7.304 4.688 24.413 1.00 80.44 100 ASP A C 1
ATOM 774 O O . ASP A 1 100 ? -8.090 5.463 23.852 1.00 80.44 100 ASP A O 1
ATOM 778 N N . TRP A 1 101 ? -7.479 4.290 25.670 1.00 88.31 101 TRP A N 1
ATOM 779 C CA . TRP A 1 101 ? -8.586 4.744 26.487 1.00 88.31 101 TRP A CA 1
ATOM 780 C C . TRP A 1 101 ? -8.520 6.261 26.665 1.00 88.31 101 TRP A C 1
ATOM 782 O O . TRP A 1 101 ? -7.534 6.828 27.131 1.00 88.31 101 TRP A O 1
ATOM 792 N N . ASN A 1 102 ? -9.623 6.911 26.322 1.00 84.56 102 ASN A N 1
ATOM 793 C CA . ASN A 1 102 ? -9.845 8.337 26.494 1.00 84.56 102 ASN A CA 1
ATOM 794 C C . ASN A 1 102 ? -10.952 8.569 27.532 1.00 84.56 102 ASN A C 1
ATOM 796 O O . ASN A 1 102 ? -12.086 8.133 27.322 1.00 84.56 102 ASN A O 1
ATOM 800 N N . SER A 1 103 ? -10.638 9.301 28.605 1.00 91.06 103 SER A N 1
ATOM 801 C CA . SER A 1 103 ? -11.557 9.612 29.711 1.00 91.06 103 SER A CA 1
ATOM 802 C C . SER A 1 103 ? -12.797 10.400 29.282 1.00 91.06 103 SER A C 1
ATOM 804 O O . SER A 1 103 ? -13.859 10.289 29.886 1.00 91.06 103 SER A O 1
ATOM 806 N N . THR A 1 104 ? -12.716 11.188 28.216 1.00 85.38 104 THR A N 1
ATOM 807 C CA . THR A 1 104 ? -13.825 12.045 27.775 1.00 85.38 104 THR A CA 1
ATOM 808 C C . THR A 1 104 ? -14.768 11.359 26.790 1.00 85.38 104 THR A C 1
ATOM 810 O O . THR A 1 104 ? -15.853 11.889 26.530 1.00 85.38 104 THR A O 1
ATOM 813 N N . LYS A 1 105 ? -14.398 10.186 26.268 1.00 82.31 105 LYS A N 1
ATOM 814 C CA . LYS A 1 105 ? -15.181 9.411 25.300 1.00 82.31 105 LYS A CA 1
ATOM 815 C C . LYS A 1 105 ? -16.090 8.412 26.019 1.00 82.31 105 LYS A C 1
ATOM 817 O O . LYS A 1 105 ? -15.703 7.828 27.027 1.00 82.31 105 LYS A O 1
ATOM 822 N N . ALA A 1 106 ? -17.308 8.252 25.505 1.00 89.00 106 ALA A N 1
ATOM 823 C CA . ALA A 1 106 ? -18.209 7.191 25.933 1.00 89.00 106 ALA A CA 1
ATOM 824 C C . ALA A 1 106 ? -17.960 5.919 25.109 1.00 89.00 106 ALA A C 1
ATOM 826 O O . ALA A 1 106 ? -17.699 6.004 23.907 1.00 89.00 106 ALA A O 1
ATOM 827 N N . TYR A 1 107 ? -18.068 4.768 25.757 1.00 85.50 107 TYR A N 1
ATOM 828 C CA . TYR A 1 107 ? -17.880 3.439 25.185 1.00 85.50 107 TYR A CA 1
ATOM 829 C C . TYR A 1 107 ? -19.104 2.598 25.501 1.00 85.50 107 TYR A C 1
ATOM 831 O O . TYR A 1 107 ? -19.594 2.639 26.625 1.00 85.50 107 TYR A O 1
ATOM 839 N N . ASN A 1 108 ? -19.606 1.855 24.526 1.00 88.81 108 ASN A N 1
ATOM 840 C CA . ASN A 1 108 ? -20.714 0.927 24.698 1.00 88.81 108 ASN A CA 1
ATOM 841 C C . ASN A 1 108 ? -20.212 -0.441 25.174 1.00 88.81 108 ASN A C 1
ATOM 843 O O . ASN A 1 108 ? -19.031 -0.765 25.062 1.00 88.81 108 ASN A O 1
ATOM 847 N N . GLY A 1 109 ? -21.125 -1.274 25.679 1.00 88.62 109 GLY A N 1
ATOM 848 C CA . GLY A 1 109 ? -20.790 -2.657 26.019 1.00 88.62 109 GLY A CA 1
ATOM 849 C C . GLY A 1 109 ? -20.219 -3.399 24.808 1.00 88.62 109 GLY A C 1
ATOM 850 O O . GLY A 1 109 ? -20.808 -3.371 23.731 1.00 88.62 109 GLY A O 1
ATOM 851 N N . GLY A 1 110 ? -19.071 -4.052 24.988 1.00 81.75 110 GLY A N 1
ATOM 852 C CA . GLY A 1 110 ? -18.331 -4.730 23.921 1.00 81.75 110 GLY A CA 1
ATOM 853 C C . GLY A 1 110 ? -17.183 -3.917 23.316 1.00 81.75 110 GLY A C 1
ATOM 854 O O . GLY A 1 110 ? -16.276 -4.521 22.739 1.00 81.75 110 GLY A O 1
ATOM 855 N N . ASP A 1 111 ? -17.162 -2.593 23.494 1.00 85.75 111 ASP A N 1
ATOM 856 C CA . ASP A 1 111 ? -16.073 -1.748 22.997 1.00 85.75 111 ASP A CA 1
ATOM 857 C C . ASP A 1 111 ? -14.751 -2.103 23.682 1.00 85.75 111 ASP A C 1
ATOM 859 O O . ASP A 1 111 ? -14.712 -2.357 24.888 1.00 85.75 111 ASP A O 1
ATOM 863 N N . LYS A 1 112 ? -13.653 -2.089 22.918 1.00 87.25 112 LYS A N 1
ATOM 864 C CA . LYS A 1 112 ? -12.305 -2.377 23.421 1.00 87.25 112 LYS A CA 1
ATOM 865 C C . LYS A 1 112 ? -11.415 -1.138 23.379 1.00 87.25 112 LYS A C 1
ATOM 867 O O . LYS A 1 112 ? -11.441 -0.394 22.400 1.00 87.25 112 LYS A O 1
ATOM 872 N N . VAL A 1 113 ? -10.593 -0.965 24.413 1.00 86.31 113 VAL A N 1
ATOM 873 C CA . VAL A 1 113 ? -9.611 0.121 24.557 1.00 86.31 113 VAL A CA 1
ATOM 874 C C . VAL A 1 113 ? -8.261 -0.383 25.067 1.00 86.31 113 VAL A C 1
ATOM 876 O O . VAL A 1 113 ? -8.206 -1.388 25.774 1.00 86.31 113 VAL A O 1
ATOM 879 N N . THR A 1 114 ? -7.174 0.305 24.726 1.00 85.94 114 THR A N 1
ATOM 880 C CA . THR A 1 114 ? -5.833 0.022 25.245 1.00 85.94 114 THR A CA 1
ATOM 881 C C . THR A 1 114 ? -5.531 0.978 26.393 1.00 85.94 114 THR A C 1
ATOM 883 O O . THR A 1 114 ? -5.805 2.171 26.323 1.00 85.94 114 THR A O 1
ATOM 886 N N . TYR A 1 115 ? -4.995 0.471 27.497 1.00 84.75 115 TYR A N 1
ATOM 887 C CA . TYR A 1 115 ? -4.545 1.292 28.616 1.00 84.75 115 TYR A CA 1
ATOM 888 C C . TYR A 1 115 ? -3.327 0.638 29.261 1.00 84.75 115 TYR A C 1
ATOM 890 O O . TYR A 1 115 ? -3.379 -0.532 29.646 1.00 84.75 115 TYR A O 1
ATOM 898 N N . ASN A 1 116 ? -2.213 1.371 29.350 1.00 86.06 116 ASN A N 1
ATOM 899 C CA . ASN A 1 116 ? -0.923 0.859 29.832 1.00 86.06 116 ASN A CA 1
ATOM 900 C C . ASN A 1 116 ? -0.488 -0.442 29.125 1.00 86.06 116 ASN A C 1
ATOM 902 O O . ASN A 1 116 ? -0.079 -1.408 29.770 1.00 86.06 116 ASN A O 1
ATOM 906 N N . GLY A 1 117 ? -0.635 -0.486 27.794 1.00 79.81 117 GLY A N 1
ATOM 907 C CA . GLY A 1 117 ? -0.239 -1.631 26.962 1.00 79.81 117 GLY A CA 1
ATOM 908 C C . GLY A 1 117 ? -1.128 -2.872 27.099 1.00 79.81 117 GLY A C 1
ATOM 909 O O . GLY A 1 117 ? -0.786 -3.930 26.578 1.00 79.81 117 GLY A O 1
ATOM 910 N N . LYS A 1 118 ? -2.263 -2.764 27.799 1.00 82.56 118 LYS A N 1
ATOM 911 C CA . LYS A 1 118 ? -3.234 -3.844 27.999 1.00 82.56 118 LYS A CA 1
ATOM 912 C C . LYS A 1 118 ? -4.562 -3.500 27.340 1.00 82.56 118 LYS A C 1
ATOM 914 O O . LYS A 1 118 ? -4.977 -2.347 27.369 1.00 82.56 118 LYS A O 1
ATOM 919 N N . THR A 1 119 ? -5.247 -4.501 26.801 1.00 87.62 119 THR A N 1
ATOM 920 C CA . THR A 1 119 ? -6.585 -4.338 26.223 1.00 87.62 119 THR A CA 1
ATOM 921 C C . THR A 1 119 ? -7.661 -4.537 27.279 1.00 87.62 119 THR A C 1
ATOM 923 O O . THR A 1 119 ? -7.667 -5.548 27.974 1.00 87.62 119 THR A O 1
ATOM 926 N N . TYR A 1 120 ? -8.639 -3.642 27.330 1.00 90.62 120 TYR A N 1
ATOM 927 C CA . TYR A 1 120 ? -9.824 -3.757 28.169 1.00 90.62 120 TYR A CA 1
ATOM 928 C C . TYR A 1 120 ? -11.092 -3.679 27.329 1.00 90.62 120 TYR A C 1
ATOM 930 O O . TYR A 1 120 ? -11.137 -2.941 26.352 1.00 90.62 120 TYR A O 1
ATOM 938 N N . GLN A 1 121 ? -12.127 -4.414 27.722 1.00 90.50 121 GLN A N 1
ATOM 939 C CA . GLN A 1 121 ? -13.451 -4.392 27.109 1.00 90.50 121 GLN A CA 1
ATOM 940 C C . GLN A 1 121 ? -14.477 -3.808 28.081 1.00 90.50 121 GLN A C 1
ATOM 942 O O . GLN A 1 121 ? -14.534 -4.219 29.242 1.00 90.50 121 GLN A O 1
ATOM 947 N N . ALA A 1 122 ? -15.299 -2.874 27.617 1.00 93.75 122 ALA A N 1
ATOM 948 C CA . ALA A 1 122 ? -16.400 -2.323 28.395 1.00 93.75 122 ALA A CA 1
ATOM 949 C C . ALA A 1 122 ? -17.501 -3.379 28.567 1.00 93.75 122 ALA A C 1
ATOM 951 O O . ALA A 1 122 ? -17.932 -4.009 27.597 1.00 93.75 122 ALA A O 1
ATOM 952 N N . LYS A 1 123 ? -17.988 -3.577 29.795 1.00 91.00 123 LYS A N 1
ATOM 953 C CA . LYS A 1 123 ? -19.125 -4.478 30.054 1.00 91.00 123 LYS A CA 1
ATOM 954 C C . LYS A 1 123 ? -20.463 -3.869 29.628 1.00 91.00 123 LYS A C 1
ATOM 956 O O . LYS A 1 123 ? -21.379 -4.595 29.258 1.00 91.00 123 LYS A O 1
ATOM 961 N N . TRP A 1 124 ? -20.570 -2.548 29.687 1.00 92.31 124 TRP A N 1
ATOM 962 C CA . TRP A 1 124 ? -21.758 -1.759 29.361 1.00 92.31 124 TRP A CA 1
ATOM 963 C C . TRP A 1 124 ? -21.340 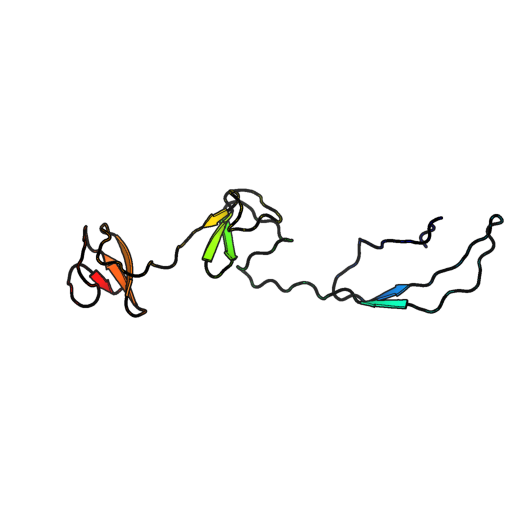-0.317 29.051 1.00 92.31 124 TRP A C 1
ATOM 965 O O . TRP A 1 124 ? -20.148 -0.020 28.988 1.00 92.31 124 TRP A O 1
ATOM 975 N N . TRP A 1 125 ? -22.318 0.569 28.843 1.00 93.38 125 TRP A N 1
ATOM 976 C CA . TRP A 1 125 ? -22.065 1.980 28.560 1.00 93.38 125 TRP A CA 1
ATOM 977 C C . TRP A 1 125 ? -21.246 2.651 29.673 1.00 93.38 125 TRP A C 1
ATOM 979 O O . TRP A 1 125 ? -21.639 2.608 30.839 1.00 93.38 125 TRP A O 1
ATOM 989 N N . ILE A 1 126 ? -20.129 3.286 29.321 1.00 93.00 126 ILE A N 1
ATOM 990 C CA . ILE A 1 126 ? -19.231 3.940 30.275 1.00 93.00 126 ILE A CA 1
ATOM 991 C C . ILE A 1 126 ? -18.544 5.175 29.689 1.00 93.00 126 ILE A C 1
ATOM 993 O O . ILE A 1 126 ? -18.213 5.212 28.508 1.00 93.00 126 ILE A O 1
ATOM 997 N N . ARG A 1 127 ? -18.269 6.177 30.531 1.00 93.38 127 ARG A N 1
ATOM 998 C CA . ARG A 1 127 ? -17.465 7.368 30.219 1.00 93.38 127 ARG A CA 1
ATOM 999 C C . ARG A 1 127 ? -16.651 7.769 31.452 1.00 93.38 127 ARG A C 1
ATOM 1001 O O . ARG A 1 127 ? -17.163 7.694 32.561 1.00 93.38 127 ARG A O 1
ATOM 1008 N N . GLY A 1 128 ? -15.408 8.217 31.287 1.00 89.25 128 GLY A N 1
ATOM 1009 C CA . GLY A 1 128 ? -14.615 8.786 32.393 1.00 89.25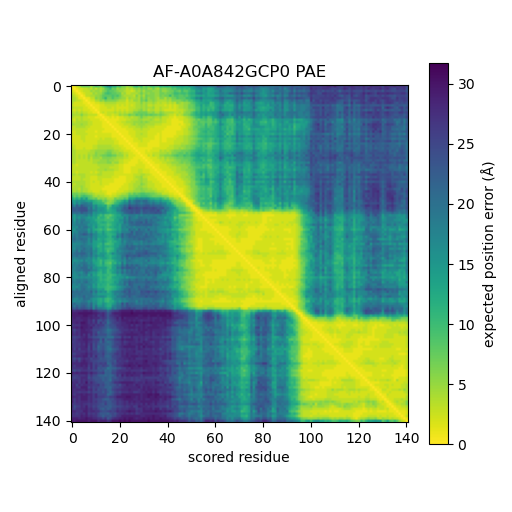 128 GLY A CA 1
ATOM 1010 C C . GLY A 1 128 ? -13.859 7.795 33.271 1.00 89.25 128 GLY A C 1
ATOM 1011 O O . GLY A 1 128 ? -12.787 8.140 33.766 1.00 89.25 128 GLY A O 1
ATOM 1012 N N . GLU A 1 129 ? -14.348 6.567 33.438 1.00 91.75 129 GLU A N 1
ATOM 1013 C CA . GLU A 1 129 ? -13.723 5.599 34.347 1.00 91.75 129 GLU A CA 1
ATOM 1014 C C . GLU A 1 129 ? -12.504 4.896 33.748 1.00 91.75 129 GLU A C 1
ATOM 1016 O O . GLU A 1 129 ? -12.571 4.359 32.639 1.00 91.75 129 GLU A O 1
ATOM 1021 N N . ARG A 1 130 ? -11.401 4.881 34.509 1.00 91.88 130 ARG A N 1
ATOM 1022 C CA . ARG A 1 130 ? -10.122 4.288 34.102 1.00 91.88 130 ARG A CA 1
ATOM 1023 C C . ARG A 1 130 ? -10.204 2.753 34.004 1.00 91.88 130 ARG A C 1
ATOM 1025 O O . ARG A 1 130 ? -10.738 2.134 34.927 1.00 91.88 130 ARG A O 1
ATOM 1032 N N . PRO A 1 131 ? -9.617 2.121 32.968 1.00 91.94 131 PRO A N 1
ATOM 1033 C CA . PRO A 1 131 ? -9.705 0.672 32.772 1.00 91.94 131 PRO A CA 1
ATOM 1034 C C . PRO A 1 131 ? -9.027 -0.197 33.828 1.00 91.94 131 PRO A C 1
ATOM 1036 O O . PRO A 1 131 ? -9.446 -1.329 34.045 1.00 91.94 131 PRO A O 1
ATOM 1039 N N . ASP A 1 132 ? -8.002 0.319 34.502 1.00 91.31 132 ASP A N 1
ATOM 1040 C CA . ASP A 1 132 ? -7.228 -0.410 35.508 1.00 91.31 132 ASP A CA 1
ATOM 1041 C C . ASP A 1 132 ? -7.795 -0.316 36.932 1.00 91.31 132 ASP A C 1
ATOM 1043 O O . ASP A 1 132 ? -7.319 -1.019 37.820 1.00 91.31 132 ASP A O 1
ATOM 1047 N N . ASN A 1 133 ? -8.797 0.538 37.161 1.00 90.50 133 ASN A N 1
ATOM 1048 C CA . ASN A 1 133 ? -9.353 0.798 38.490 1.00 90.50 133 ASN A CA 1
ATOM 1049 C C . ASN A 1 133 ? -10.890 0.823 38.500 1.00 90.50 133 ASN A C 1
ATOM 1051 O O . ASN A 1 133 ? -11.505 1.571 39.256 1.00 90.50 133 ASN A O 1
ATOM 1055 N N . SER A 1 134 ? -11.531 0.041 37.630 1.00 87.81 134 SER A N 1
ATOM 1056 C CA . SER A 1 134 ? -12.988 -0.063 37.632 1.00 87.81 134 SER A CA 1
ATOM 1057 C C . SER A 1 134 ? -13.486 -1.444 37.226 1.00 87.81 134 SER A C 1
ATOM 1059 O O . SER A 1 134 ? -12.939 -2.098 36.340 1.00 87.81 134 SER A O 1
ATOM 1061 N N . ILE A 1 135 ? -14.585 -1.867 37.854 1.00 88.56 135 ILE A N 1
ATOM 1062 C CA . ILE A 1 135 ? -15.281 -3.126 37.564 1.00 88.56 135 ILE A CA 1
ATOM 1063 C C . ILE A 1 135 ? -16.014 -3.121 36.215 1.00 88.56 135 ILE A C 1
ATOM 1065 O O . ILE A 1 135 ? -16.446 -4.187 35.757 1.00 88.56 135 ILE A O 1
ATOM 1069 N N . VAL A 1 136 ? -16.187 -1.943 35.604 1.00 91.44 136 VAL A N 1
ATOM 1070 C CA . VAL A 1 136 ? -16.882 -1.747 34.318 1.00 91.44 136 VAL A CA 1
ATOM 1071 C C . VAL A 1 136 ? -16.031 -2.181 33.123 1.00 91.44 136 VAL A C 1
ATOM 1073 O O . VAL A 1 136 ? -16.570 -2.459 32.052 1.00 91.44 136 VAL A O 1
ATOM 1076 N N . TRP A 1 137 ? -14.714 -2.288 33.320 1.00 92.94 137 TRP A N 1
ATOM 1077 C CA . TRP A 1 137 ? -13.747 -2.734 32.327 1.00 92.94 137 TRP A CA 1
ATOM 1078 C C . TRP A 1 137 ? -13.281 -4.156 32.642 1.00 92.94 137 TRP A C 1
ATOM 1080 O O . TRP A 1 137 ? -12.994 -4.505 33.786 1.00 92.94 137 TRP A O 1
ATOM 1090 N N . VAL A 1 138 ? -13.202 -4.999 31.615 1.00 93.88 138 VAL A N 1
ATOM 1091 C CA . VAL A 1 138 ? -12.649 -6.356 31.707 1.00 93.88 138 VAL A CA 1
ATOM 1092 C C . VAL A 1 138 ? -11.343 -6.389 30.950 1.00 93.88 138 VAL A C 1
ATOM 1094 O O . VAL A 1 138 ? -11.337 -6.151 29.747 1.00 93.88 138 VAL A O 1
ATOM 1097 N N . LEU A 1 139 ? -10.248 -6.719 31.633 1.00 90.50 139 LEU A N 1
ATOM 1098 C CA . LEU A 1 139 ? -8.988 -7.018 30.964 1.00 90.50 139 LEU A CA 1
ATOM 1099 C C . LEU A 1 139 ? -9.197 -8.199 30.008 1.00 90.50 139 LEU A C 1
ATOM 1101 O O . LEU A 1 139 ? -9.560 -9.297 30.435 1.00 90.50 139 LEU A O 1
ATOM 1105 N N . VAL A 1 140 ? -8.955 -7.971 28.724 1.00 87.12 140 VAL A N 1
ATOM 1106 C CA . VAL A 1 140 ? -8.962 -9.016 27.704 1.00 87.12 140 VAL A CA 1
ATOM 1107 C C . VAL A 1 140 ? -7.547 -9.582 27.651 1.00 87.12 140 VAL A C 1
ATOM 1109 O O . VAL A 1 140 ? -6.596 -8.831 27.429 1.00 87.12 140 VAL A O 1
ATOM 1112 N N . LYS A 1 141 ? -7.416 -10.880 27.942 1.00 65.88 141 LYS A N 1
ATOM 1113 C CA . LYS A 1 141 ? -6.158 -11.620 27.782 1.00 65.88 141 LYS A CA 1
ATOM 1114 C C . LYS A 1 141 ? -5.802 -11.78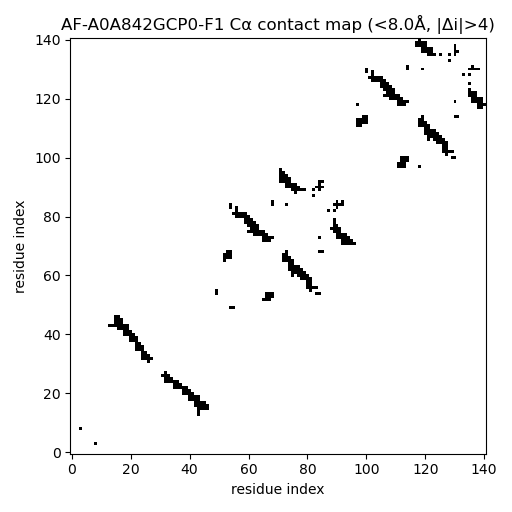9 26.313 1.00 65.88 141 LYS A C 1
ATOM 1116 O O . LYS A 1 141 ? -6.744 -11.972 25.510 1.00 65.88 141 LYS A O 1
#

Radius of gyration: 28.37 Å; Cα contacts (8 Å, |Δi|>4): 239; chains: 1; bounding box: 54×24×86 Å

Organism: NCBI:txid1552123

pLDDT: mean 87.08, std 8.88, range [49.38, 97.0]

Secondary structure (DSSP, 8-state):
----SSS------PPTT-EEEE----B-TT--B----PPEEEEPPPPP---TTB--SSSEE-TT-EEEETTEEEEESS-EES--TTT-TTEEE----SEEP-TTSEE-TT-EEEETTEEEEESS-EES--TTS-TTEEEE-

Nearest PDB structures (foldseek):
  2d49-assembly1_A  TM=9.379E-01  e=3.261E-03  Streptomyces griseus
  1wvv-assembly2_B  TM=8.386E-01  e=1.554E-03  Streptomyces griseus
  1wvu-assembly2_B  TM=8.355E-01  e=3.092E-03  Streptomyces griseus
  8fqc-assembly1_Q1  TM=4.264E-01  e=1.511E-04  Agrobacterium phage Milano
  4hmc-assembly1_A  TM=5.201E-01  e=4.030E-03  Moritella marina